Protein AF-A0A822HBR3-F1 (afdb_monomer_lite)

Structure (mmCIF, N/CA/C/O backbone):
data_AF-A0A822HBR3-F1
#
_entry.id   AF-A0A822HBR3-F1
#
loop_
_atom_site.group_PDB
_atom_site.id
_atom_site.type_symbol
_atom_site.label_atom_id
_atom_site.label_alt_id
_atom_site.label_comp_id
_atom_site.label_asym_id
_atom_site.label_entity_id
_atom_site.label_seq_id
_atom_site.pdbx_PDB_ins_code
_atom_site.Cartn_x
_atom_site.Cartn_y
_atom_site.Cartn_z
_atom_site.occupancy
_atom_site.B_iso_or_equiv
_atom_site.auth_seq_id
_atom_site.auth_comp_id
_atom_site.auth_asym_id
_atom_site.auth_atom_id
_atom_site.pdbx_PDB_model_num
ATOM 1 N N . ASP A 1 1 ? -8.491 -14.094 -2.490 1.00 65.81 1 ASP A N 1
ATOM 2 C CA . ASP A 1 1 ? -7.871 -15.427 -2.467 1.00 65.81 1 ASP A CA 1
ATOM 3 C C . ASP A 1 1 ? -6.747 -15.414 -1.439 1.00 65.81 1 ASP A C 1
ATOM 5 O O . ASP A 1 1 ? -5.922 -14.503 -1.495 1.00 65.81 1 ASP A O 1
ATOM 9 N N . ALA A 1 2 ? -6.782 -16.305 -0.447 1.00 70.50 2 ALA A N 1
ATOM 10 C CA . ALA A 1 2 ? -5.799 -16.355 0.637 1.00 70.50 2 ALA A CA 1
ATOM 11 C C . ALA A 1 2 ? -5.057 -17.690 0.579 1.00 70.50 2 ALA A C 1
ATOM 13 O O . ALA A 1 2 ? -5.678 -18.751 0.601 1.00 70.50 2 ALA A O 1
ATOM 14 N N . VAL A 1 3 ? -3.735 -17.616 0.489 1.00 84.19 3 VAL A N 1
ATOM 15 C CA . VAL A 1 3 ? -2.836 -18.761 0.439 1.00 84.19 3 VAL A CA 1
ATOM 16 C C . VAL A 1 3 ? -2.366 -19.092 1.849 1.00 84.19 3 VAL A C 1
ATOM 18 O O . VAL A 1 3 ? -1.982 -18.213 2.619 1.00 84.19 3 VAL A O 1
ATOM 21 N N . CYS A 1 4 ? -2.425 -20.368 2.213 1.00 85.56 4 CYS A N 1
ATOM 22 C CA . CYS A 1 4 ? -1.884 -20.820 3.488 1.00 85.56 4 CYS A CA 1
ATOM 23 C C . CYS A 1 4 ? -0.353 -20.794 3.422 1.00 85.56 4 CYS A C 1
ATOM 25 O O . CYS A 1 4 ? 0.236 -21.246 2.438 1.00 85.56 4 CYS A O 1
ATOM 27 N N . CYS A 1 5 ? 0.275 -20.240 4.453 1.00 81.31 5 CYS A N 1
ATOM 28 C CA . CYS A 1 5 ? 1.722 -20.225 4.583 1.00 81.31 5 CYS A CA 1
ATOM 29 C C . CYS A 1 5 ? 2.259 -21.626 4.922 1.00 81.31 5 CYS A C 1
ATOM 31 O O . CYS A 1 5 ? 1.520 -22.513 5.353 1.00 81.31 5 CYS A O 1
ATOM 33 N N . ASN A 1 6 ? 3.565 -21.838 4.735 1.00 80.25 6 ASN A N 1
ATOM 34 C CA . ASN A 1 6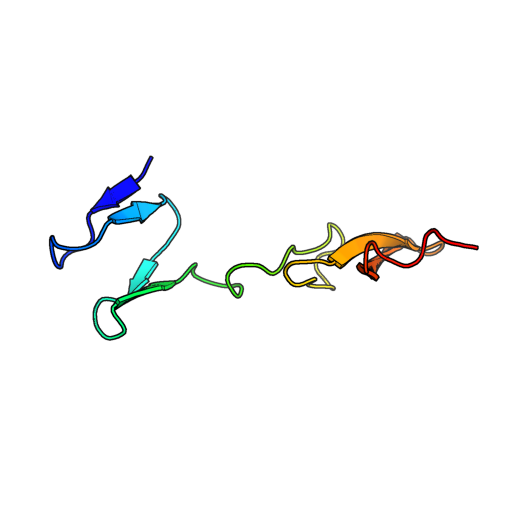 ? 4.205 -23.144 4.942 1.00 80.25 6 ASN A CA 1
ATOM 35 C C . ASN A 1 6 ? 4.220 -23.599 6.418 1.00 80.25 6 ASN A C 1
ATOM 37 O O . ASN A 1 6 ? 4.554 -24.742 6.706 1.00 80.25 6 ASN A O 1
ATOM 41 N N . ASP A 1 7 ? 3.876 -22.719 7.359 1.00 78.75 7 ASP A N 1
ATOM 42 C CA . ASP A 1 7 ? 3.654 -23.060 8.766 1.00 78.75 7 ASP A CA 1
ATOM 43 C C . ASP A 1 7 ? 2.290 -23.703 9.045 1.00 78.75 7 ASP A C 1
ATOM 45 O O . ASP A 1 7 ? 2.093 -24.220 10.140 1.00 78.75 7 ASP A O 1
ATOM 49 N N . ASN A 1 8 ? 1.352 -23.688 8.090 1.00 77.06 8 ASN A N 1
ATOM 50 C CA . ASN A 1 8 ? -0.009 -24.218 8.243 1.00 77.06 8 ASN A CA 1
ATOM 51 C C . ASN A 1 8 ? -0.833 -23.598 9.389 1.00 77.06 8 ASN A C 1
ATOM 53 O O . ASN A 1 8 ? -1.908 -24.108 9.711 1.00 77.06 8 ASN A O 1
ATOM 57 N N . VAL A 1 9 ? -0.365 -22.505 9.991 1.00 82.38 9 VAL A N 1
ATOM 58 C CA . VAL A 1 9 ? -1.059 -21.787 11.065 1.00 82.38 9 VAL A CA 1
ATOM 59 C C . VAL A 1 9 ? -1.632 -20.473 10.537 1.00 82.38 9 VAL A C 1
ATOM 61 O O . VAL A 1 9 ? -2.735 -20.088 10.924 1.00 82.38 9 VAL A O 1
ATOM 64 N N . HIS A 1 10 ? -0.934 -19.818 9.609 1.00 81.38 10 HIS A N 1
ATOM 65 C CA . HIS A 1 10 ? -1.320 -18.520 9.067 1.00 81.38 10 HIS A CA 1
ATOM 66 C C . HIS A 1 10 ? -1.655 -18.589 7.576 1.00 81.38 10 HIS A C 1
ATOM 68 O O . HIS A 1 10 ? -1.157 -19.427 6.820 1.00 81.38 10 HIS A O 1
ATOM 74 N N . CYS A 1 11 ? -2.516 -17.672 7.141 1.00 84.56 11 CYS A N 1
ATOM 75 C CA . CYS A 1 11 ? -2.894 -17.512 5.744 1.00 84.56 11 CYS A CA 1
ATOM 76 C C . CYS A 1 11 ? -2.622 -16.074 5.315 1.00 84.56 11 CYS A C 1
ATOM 78 O O . CYS A 1 11 ? -3.117 -15.140 5.946 1.00 84.56 11 CYS A O 1
ATOM 80 N N . CYS A 1 12 ? -1.881 -15.903 4.224 1.00 83.62 12 CYS A N 1
ATOM 81 C CA . CYS A 1 12 ? -1.610 -14.602 3.633 1.00 83.62 12 CYS A CA 1
ATOM 82 C C . CYS A 1 12 ? -2.450 -14.394 2.367 1.00 83.62 12 CYS A C 1
ATOM 84 O O . CYS A 1 12 ? -2.706 -15.339 1.621 1.00 83.62 12 CYS A O 1
ATOM 86 N N . PRO A 1 13 ? -2.893 -13.162 2.079 1.00 80.25 13 PRO A N 1
ATOM 87 C CA . PRO A 1 13 ? -3.530 -12.861 0.807 1.00 80.25 13 PRO A CA 1
ATOM 88 C C . PRO A 1 13 ? -2.584 -13.146 -0.370 1.00 80.25 13 PRO A C 1
ATOM 90 O O . PRO A 1 13 ? -1.365 -13.012 -0.263 1.00 80.25 13 PRO A O 1
ATOM 93 N N . SER A 1 14 ? -3.146 -13.541 -1.513 1.00 63.78 14 SER A N 1
ATOM 94 C CA . SER A 1 14 ? -2.367 -13.758 -2.739 1.00 63.78 14 SER A CA 1
ATOM 95 C C . SER A 1 14 ? -1.596 -12.491 -3.129 1.00 63.78 14 SER A C 1
ATOM 97 O O . SER A 1 14 ? -2.186 -11.416 -3.222 1.00 63.78 14 SER A O 1
ATOM 99 N N . GLY A 1 15 ? -0.285 -12.616 -3.360 1.00 66.06 15 GLY A N 1
ATOM 100 C CA . GLY A 1 15 ? 0.614 -11.487 -3.652 1.00 66.06 15 GLY A CA 1
ATOM 101 C C . GLY A 1 15 ? 1.465 -11.016 -2.467 1.00 66.06 15 GLY A C 1
ATOM 102 O O . GLY A 1 15 ? 2.210 -10.049 -2.606 1.00 66.06 15 GLY A O 1
ATOM 103 N N . TYR A 1 16 ? 1.373 -11.703 -1.328 1.00 73.62 16 TYR A N 1
ATOM 104 C CA . TYR A 1 16 ? 2.227 -11.495 -0.162 1.00 73.62 16 TYR A CA 1
ATOM 105 C C . TYR A 1 16 ? 3.179 -12.686 0.008 1.00 73.62 16 TYR A C 1
ATOM 107 O O . TYR A 1 16 ? 2.800 -13.837 -0.216 1.00 73.62 16 TYR A O 1
ATOM 115 N N . THR A 1 17 ? 4.411 -12.408 0.415 1.00 76.12 17 THR A N 1
ATOM 116 C CA . THR A 1 17 ? 5.417 -13.393 0.814 1.00 76.12 17 THR A CA 1
ATOM 117 C C . THR A 1 17 ? 5.219 -13.713 2.292 1.00 76.12 17 THR A C 1
ATOM 119 O O . THR A 1 17 ? 5.215 -12.817 3.129 1.00 76.12 17 THR A O 1
ATOM 122 N N . CYS A 1 18 ? 5.035 -14.984 2.638 1.00 78.00 18 CYS A N 1
ATOM 123 C CA . CYS A 1 18 ? 4.967 -15.388 4.041 1.00 78.00 18 CYS A CA 1
ATOM 124 C C . CYS A 1 18 ? 6.365 -15.320 4.672 1.00 78.00 18 CYS A C 1
ATOM 126 O O . CYS A 1 18 ? 7.214 -16.152 4.349 1.00 78.00 18 CYS A O 1
ATOM 128 N N . ASP A 1 19 ? 6.588 -14.376 5.584 1.00 78.81 19 ASP A N 1
ATOM 129 C CA . ASP A 1 19 ? 7.727 -14.394 6.497 1.00 78.81 19 ASP A CA 1
ATOM 130 C C . ASP A 1 19 ? 7.323 -15.156 7.766 1.00 78.81 19 ASP A C 1
ATOM 132 O O . ASP A 1 19 ? 6.665 -14.643 8.675 1.00 78.81 19 ASP A O 1
ATOM 136 N N . VAL A 1 20 ? 7.650 -16.447 7.775 1.00 75.19 20 VAL A N 1
ATOM 137 C CA . VAL A 1 20 ? 7.268 -17.378 8.846 1.00 75.19 20 VAL A CA 1
ATOM 138 C C . VAL A 1 20 ? 8.085 -17.131 10.119 1.00 75.19 20 VAL A C 1
ATOM 140 O O . VAL A 1 20 ? 7.595 -17.358 11.222 1.00 75.19 20 VAL A O 1
ATOM 143 N N . GLU A 1 21 ? 9.309 -16.624 9.977 1.00 77.88 21 GLU A N 1
ATOM 144 C CA . GLU A 1 21 ? 10.221 -16.351 11.091 1.00 77.88 21 GLU A CA 1
ATOM 145 C C . GLU A 1 21 ? 9.691 -15.229 11.999 1.00 77.88 21 GLU A C 1
ATOM 147 O O . GLU A 1 21 ? 9.709 -15.362 13.223 1.00 77.88 21 GLU A O 1
ATOM 152 N N . HIS A 1 22 ? 9.118 -14.177 11.409 1.00 71.00 22 HIS A N 1
ATOM 153 C CA . HIS A 1 22 ? 8.496 -13.052 12.113 1.00 71.00 22 HIS A CA 1
ATOM 154 C C . HIS A 1 22 ? 6.962 -13.145 12.156 1.00 71.00 22 HIS A C 1
ATOM 156 O O . HIS A 1 22 ? 6.308 -12.234 12.667 1.00 71.00 22 HIS A O 1
ATOM 162 N N . SER A 1 23 ? 6.381 -14.239 11.644 1.00 67.56 23 SER A N 1
ATOM 163 C CA . SER A 1 23 ? 4.929 -14.482 11.582 1.00 67.56 23 SER A CA 1
ATOM 164 C C . SER A 1 23 ? 4.152 -13.345 10.900 1.00 67.56 23 SER A C 1
ATOM 166 O O . SER A 1 23 ? 3.115 -12.897 11.396 1.00 67.56 23 SER A O 1
ATOM 168 N N . ARG A 1 24 ? 4.653 -12.848 9.761 1.00 71.81 24 ARG A N 1
ATOM 169 C CA . ARG A 1 24 ? 4.050 -11.727 9.026 1.00 71.81 24 ARG A CA 1
ATOM 170 C C . ARG A 1 24 ? 3.978 -11.994 7.524 1.00 71.81 24 ARG A C 1
ATOM 172 O O . ARG A 1 24 ? 4.818 -12.666 6.944 1.00 71.81 24 ARG A O 1
ATOM 179 N N . CYS A 1 25 ? 2.971 -11.425 6.875 1.00 78.06 25 CYS A N 1
ATOM 180 C CA . CYS A 1 25 ? 2.860 -11.412 5.421 1.00 78.06 25 CYS A CA 1
ATOM 181 C C . CYS A 1 25 ? 3.605 -10.1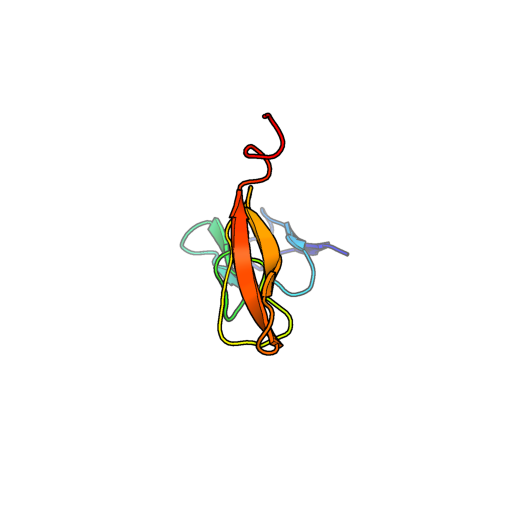85 4.876 1.00 78.06 25 CYS A C 1
ATOM 183 O O . CYS A 1 25 ? 3.108 -9.064 4.987 1.00 78.06 25 CYS A O 1
ATOM 185 N N . GLU A 1 26 ? 4.788 -10.372 4.304 1.00 74.38 26 GLU A N 1
ATOM 186 C CA . GLU A 1 26 ? 5.577 -9.302 3.697 1.00 74.38 26 GLU A CA 1
ATOM 187 C C . GLU A 1 26 ? 5.272 -9.191 2.210 1.00 74.38 26 GLU A C 1
ATOM 189 O O . GLU A 1 26 ? 5.476 -10.120 1.435 1.00 74.38 26 GLU A O 1
ATOM 194 N N . LYS A 1 27 ? 4.780 -8.039 1.765 1.00 61.41 27 LYS A N 1
ATOM 195 C CA . LYS A 1 27 ? 4.623 -7.788 0.336 1.00 61.41 27 LYS A CA 1
ATOM 196 C C . LYS A 1 27 ? 6.001 -7.444 -0.228 1.00 61.41 27 LYS A C 1
ATOM 198 O O . LYS A 1 27 ? 6.600 -6.448 0.166 1.00 61.41 27 LYS A O 1
ATOM 203 N N . GLY A 1 28 ? 6.539 -8.291 -1.104 1.00 57.28 28 GLY A N 1
ATOM 204 C CA . GLY A 1 28 ? 7.825 -8.028 -1.751 1.00 57.28 28 GLY A CA 1
ATOM 205 C C . GLY A 1 28 ? 7.799 -6.667 -2.456 1.00 57.28 28 GLY A C 1
ATOM 206 O O . GLY A 1 28 ? 7.055 -6.502 -3.417 1.00 57.28 28 GLY A O 1
ATOM 207 N N . PHE A 1 29 ? 8.615 -5.736 -1.948 1.00 55.16 29 PHE A N 1
ATOM 208 C CA . PHE A 1 29 ? 8.714 -4.309 -2.292 1.00 55.16 29 PHE A CA 1
ATOM 209 C C . PHE A 1 29 ? 7.479 -3.443 -1.976 1.00 55.16 29 PHE A C 1
ATOM 211 O O . PHE A 1 29 ? 6.582 -3.271 -2.799 1.00 55.16 29 PHE A O 1
ATOM 218 N N . GLY A 1 30 ? 7.521 -2.801 -0.802 1.00 49.38 30 GLY A N 1
ATOM 219 C CA . GLY A 1 30 ? 6.631 -1.708 -0.394 1.00 49.38 30 GLY A CA 1
ATOM 220 C C . GLY A 1 30 ? 5.903 -2.029 0.906 1.00 49.38 30 GLY A C 1
ATOM 221 O O . GLY A 1 30 ? 5.161 -3.004 0.976 1.00 49.38 30 GLY A O 1
ATOM 222 N N . ASN A 1 31 ? 6.163 -1.232 1.937 1.00 46.28 31 ASN A N 1
ATOM 223 C CA . ASN A 1 31 ? 5.589 -1.362 3.270 1.00 46.28 31 ASN A CA 1
ATOM 224 C C . ASN A 1 31 ? 4.046 -1.260 3.212 1.00 46.28 31 ASN A C 1
ATOM 226 O O . ASN A 1 31 ? 3.460 -0.642 2.323 1.00 46.28 31 ASN A O 1
ATOM 230 N N . SER A 1 32 ? 3.394 -2.042 4.067 1.00 61.31 32 SER A N 1
ATOM 231 C CA . SER A 1 32 ? 2.086 -2.650 3.818 1.00 61.31 32 SER A CA 1
ATOM 232 C C . SER A 1 32 ? 0.876 -1.737 4.019 1.00 61.31 32 SER A C 1
ATOM 234 O O . SER A 1 32 ? -0.206 -2.281 4.169 1.00 61.31 32 SER A O 1
ATOM 236 N N . ASP A 1 33 ? 1.024 -0.415 3.946 1.00 61.38 33 ASP A N 1
ATOM 237 C CA . ASP A 1 33 ? -0.088 0.539 3.793 1.00 61.38 33 ASP A CA 1
ATOM 238 C C . ASP A 1 33 ? 0.313 1.762 2.936 1.00 61.38 33 ASP A C 1
ATOM 240 O O . ASP A 1 33 ? -0.387 2.771 2.881 1.00 61.38 33 ASP A O 1
ATOM 244 N N . ASP A 1 34 ? 1.462 1.683 2.257 1.00 61.44 34 ASP A N 1
ATOM 245 C CA . ASP A 1 34 ? 1.990 2.772 1.447 1.00 61.44 34 ASP A CA 1
ATOM 246 C C . ASP A 1 34 ? 1.421 2.712 0.018 1.00 61.44 34 ASP A C 1
ATOM 248 O O . ASP A 1 34 ? 1.823 1.884 -0.806 1.00 61.44 34 ASP A O 1
ATOM 252 N N . VAL A 1 35 ? 0.466 3.589 -0.306 1.00 72.94 35 VAL A N 1
ATOM 253 C CA . VAL A 1 35 ? -0.011 3.792 -1.675 1.00 72.94 35 VAL A CA 1
ATOM 254 C C . VAL A 1 35 ? 1.061 4.514 -2.493 1.00 72.94 35 VAL A C 1
ATOM 256 O O . VAL A 1 35 ? 1.449 5.645 -2.203 1.00 72.94 35 VAL A O 1
ATOM 259 N N . LEU A 1 36 ? 1.550 3.853 -3.543 1.00 71.31 36 LEU A N 1
ATOM 260 C CA . LEU A 1 36 ? 2.416 4.473 -4.543 1.00 71.31 36 LEU A CA 1
ATOM 261 C C . LEU A 1 36 ? 1.566 5.369 -5.449 1.00 71.31 36 LEU A C 1
ATOM 263 O O . LEU A 1 36 ? 0.617 4.898 -6.085 1.00 71.31 36 LEU A O 1
ATOM 267 N N . CYS A 1 37 ? 1.906 6.652 -5.520 1.00 75.69 37 CYS A N 1
ATOM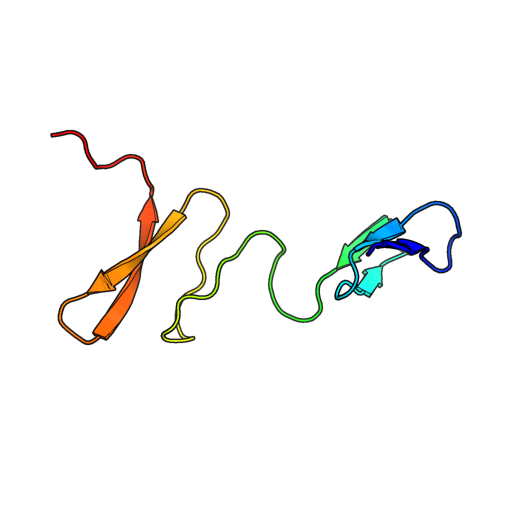 268 C CA . CYS A 1 37 ? 1.227 7.584 -6.407 1.00 75.69 37 CYS A CA 1
ATOM 269 C C . CYS A 1 37 ? 1.551 7.279 -7.884 1.00 75.69 37 CYS A C 1
ATOM 271 O O . CYS A 1 37 ? 2.594 6.701 -8.190 1.00 75.69 37 CYS A O 1
ATOM 273 N N . PRO A 1 38 ? 0.665 7.634 -8.833 1.00 73.25 38 PRO A N 1
ATOM 274 C CA . PRO A 1 38 ? 0.808 7.263 -10.247 1.00 73.25 38 PRO A CA 1
ATOM 275 C C . PRO A 1 38 ? 2.035 7.866 -10.958 1.00 73.25 38 PRO A C 1
ATOM 277 O O . PRO A 1 38 ? 2.326 7.472 -12.084 1.00 73.25 38 PRO A O 1
ATOM 280 N N . ASP A 1 39 ? 2.754 8.798 -10.331 1.00 72.50 39 ASP A N 1
ATOM 281 C CA . ASP A 1 39 ? 4.067 9.277 -10.778 1.00 72.50 39 ASP A CA 1
ATOM 282 C C . ASP A 1 39 ? 5.226 8.323 -10.436 1.00 72.50 39 ASP A C 1
ATOM 284 O O . ASP A 1 39 ? 6.272 8.417 -11.067 1.00 72.50 39 ASP A O 1
ATOM 288 N N . GLY A 1 40 ? 5.048 7.397 -9.487 1.00 69.19 40 GLY A N 1
ATOM 289 C CA . GLY A 1 40 ? 6.068 6.426 -9.081 1.00 69.19 40 GLY A CA 1
ATOM 290 C C . GLY A 1 40 ? 7.194 6.983 -8.202 1.00 69.19 40 GLY A C 1
ATOM 291 O O . GLY A 1 40 ? 8.045 6.207 -7.771 1.00 69.19 40 GLY A O 1
ATOM 292 N N . GLU A 1 41 ? 7.195 8.282 -7.899 1.00 65.75 41 GLU A N 1
ATOM 293 C CA . GLU A 1 41 ? 8.245 8.946 -7.120 1.00 65.75 41 GLU A CA 1
ATOM 294 C C . GLU A 1 41 ? 7.838 9.144 -5.652 1.00 65.75 41 GLU A C 1
ATOM 296 O O . GLU A 1 41 ? 8.698 9.341 -4.792 1.00 65.75 41 GLU A O 1
ATOM 301 N N . MET A 1 42 ? 6.536 9.075 -5.343 1.00 66.06 42 MET A N 1
ATOM 302 C CA . MET A 1 42 ? 6.004 9.335 -4.004 1.00 66.06 42 MET A CA 1
ATOM 303 C C . MET A 1 42 ? 5.146 8.187 -3.451 1.00 66.06 42 MET A C 1
ATOM 305 O O . MET A 1 42 ? 4.292 7.632 -4.143 1.00 66.06 42 MET A O 1
ATOM 309 N N . LEU A 1 43 ? 5.378 7.851 -2.179 1.00 70.00 43 LEU A N 1
ATOM 310 C CA . LEU A 1 43 ? 4.715 6.793 -1.408 1.00 70.00 43 LEU A CA 1
ATOM 311 C C . LEU A 1 43 ? 3.968 7.437 -0.234 1.00 70.00 43 LEU A C 1
ATOM 313 O O . LEU A 1 43 ? 4.581 8.211 0.500 1.00 70.00 43 LEU A O 1
ATOM 317 N N . CYS A 1 44 ? 2.684 7.127 -0.062 1.00 73.44 44 CYS A N 1
ATOM 318 C CA . CYS A 1 44 ? 1.846 7.687 1.002 1.00 73.44 44 CYS A CA 1
ATOM 319 C C . CYS A 1 44 ? 1.319 6.587 1.915 1.00 73.44 44 CYS A C 1
ATOM 321 O O . CYS A 1 44 ? 0.685 5.669 1.415 1.00 73.44 44 CYS A O 1
ATOM 323 N N . SER A 1 45 ? 1.533 6.690 3.224 1.00 77.81 45 SER A N 1
ATOM 324 C CA . SER A 1 45 ? 1.107 5.671 4.195 1.00 77.81 45 SER A CA 1
ATOM 325 C C . SER A 1 45 ? -0.400 5.729 4.502 1.00 77.81 45 SER A C 1
ATOM 327 O O . SER A 1 45 ? -1.098 6.663 4.088 1.00 77.81 45 SER A O 1
ATOM 329 N N . ASP A 1 46 ? -0.912 4.758 5.271 1.00 64.44 46 ASP A N 1
ATOM 330 C CA . ASP A 1 46 ? -2.327 4.704 5.668 1.00 64.44 46 ASP A CA 1
ATOM 331 C C . ASP A 1 46 ? -2.795 6.029 6.305 1.00 64.44 46 ASP A C 1
ATOM 333 O O . ASP A 1 46 ? -2.230 6.510 7.292 1.00 64.44 46 ASP A O 1
ATOM 337 N N . GLY A 1 47 ? -3.842 6.635 5.733 1.00 65.50 47 GLY A N 1
ATOM 338 C CA . GLY A 1 4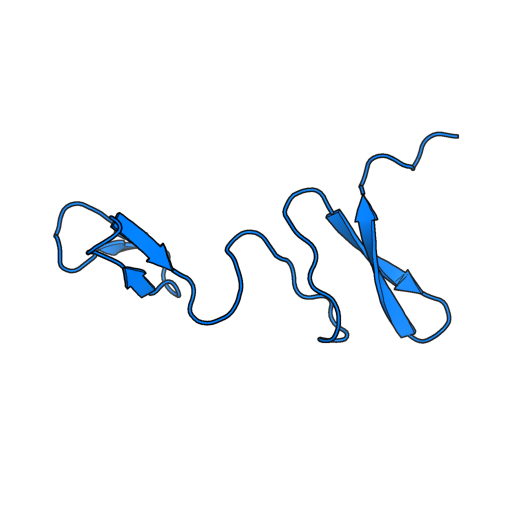7 ? -4.402 7.925 6.166 1.00 65.50 47 GLY A CA 1
ATOM 339 C C . GLY A 1 47 ? -4.062 9.129 5.275 1.00 65.50 47 GLY A C 1
ATOM 340 O O . GLY A 1 47 ? -4.597 10.224 5.492 1.00 65.50 47 GLY A O 1
ATOM 341 N N . GLU A 1 48 ? -3.238 8.937 4.247 1.00 74.81 48 GLU A N 1
ATOM 342 C CA . GLU A 1 48 ? -2.886 9.953 3.254 1.00 74.81 48 GLU A CA 1
ATOM 343 C C . GLU A 1 48 ? -3.443 9.609 1.862 1.00 74.81 48 GLU A C 1
ATOM 345 O O . GLU A 1 48 ? -3.653 8.448 1.521 1.00 74.81 48 GLU A O 1
ATOM 350 N N . THR A 1 49 ? -3.715 10.626 1.039 1.00 78.25 49 THR A N 1
ATOM 351 C CA . THR A 1 49 ? -4.170 10.445 -0.350 1.00 78.25 49 THR A CA 1
ATOM 352 C C . THR A 1 49 ? -3.239 11.137 -1.341 1.00 78.25 49 THR A C 1
ATOM 354 O O . THR A 1 49 ? -2.685 12.198 -1.044 1.00 78.25 49 THR A O 1
ATOM 357 N N . CYS A 1 50 ? -3.084 10.556 -2.533 1.00 82.62 50 CYS A N 1
ATOM 358 C CA . CYS A 1 50 ? -2.306 11.136 -3.626 1.00 82.62 50 CYS A CA 1
ATOM 359 C C . CYS A 1 50 ? -3.077 12.291 -4.287 1.00 82.62 50 CYS A C 1
ATOM 361 O O . CYS A 1 50 ? -4.046 12.069 -5.015 1.00 82.62 50 CYS A O 1
ATOM 363 N N . CYS A 1 51 ? -2.615 13.527 -4.100 1.00 83.00 51 CYS A N 1
ATOM 364 C CA . CYS A 1 51 ? -3.163 14.718 -4.760 1.00 83.00 51 CYS A CA 1
ATOM 365 C C . CYS A 1 51 ? -2.252 15.187 -5.905 1.00 83.00 51 CYS A C 1
ATOM 367 O O . CYS A 1 51 ? -1.042 15.283 -5.723 1.00 83.00 51 CYS A O 1
ATOM 369 N N . GLN A 1 52 ? -2.823 15.524 -7.069 1.00 82.88 52 GLN A N 1
ATOM 370 C CA . GLN A 1 52 ? -2.076 15.997 -8.245 1.00 82.88 52 GLN A CA 1
ATOM 371 C C . GLN A 1 52 ? -1.699 17.486 -8.124 1.00 82.88 52 GLN A C 1
ATOM 373 O O . GLN A 1 52 ? -2.558 18.338 -7.895 1.00 82.88 52 GLN A 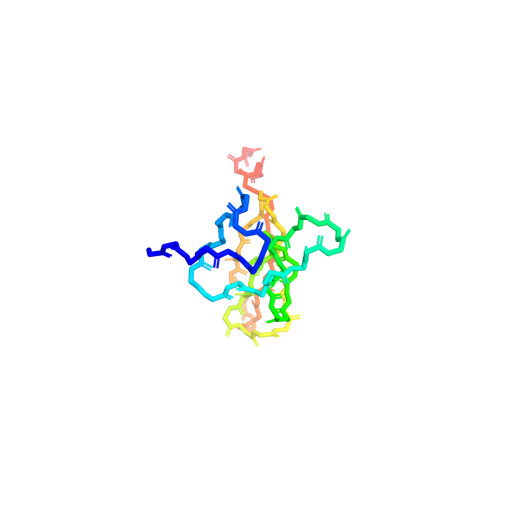O 1
ATOM 378 N N . LEU A 1 53 ? -0.424 17.819 -8.332 1.00 78.25 53 LEU A N 1
ATOM 379 C CA . LEU A 1 53 ? 0.093 19.189 -8.377 1.00 78.25 53 LEU A CA 1
ATOM 380 C C . LEU A 1 53 ? 0.113 19.737 -9.812 1.00 78.25 53 LEU A C 1
ATOM 382 O O . LEU A 1 53 ? 0.144 19.004 -10.799 1.00 78.25 53 LEU A O 1
ATOM 386 N N . GLN A 1 54 ? 0.210 21.064 -9.928 1.00 71.69 54 GLN A N 1
ATOM 387 C CA . GLN A 1 54 ? 0.189 21.810 -11.196 1.00 71.69 54 GLN A CA 1
ATOM 388 C C . GLN A 1 54 ? 1.326 21.479 -12.185 1.00 71.69 54 GLN A C 1
ATOM 390 O O . GLN A 1 54 ? 1.292 21.937 -13.323 1.00 71.69 54 GLN A O 1
ATOM 395 N N . ARG A 1 55 ? 2.332 20.690 -11.783 1.00 71.62 55 ARG A N 1
ATOM 396 C CA . ARG A 1 55 ? 3.442 20.250 -12.652 1.00 71.62 55 ARG A CA 1
ATOM 397 C C . ARG A 1 55 ? 3.361 18.776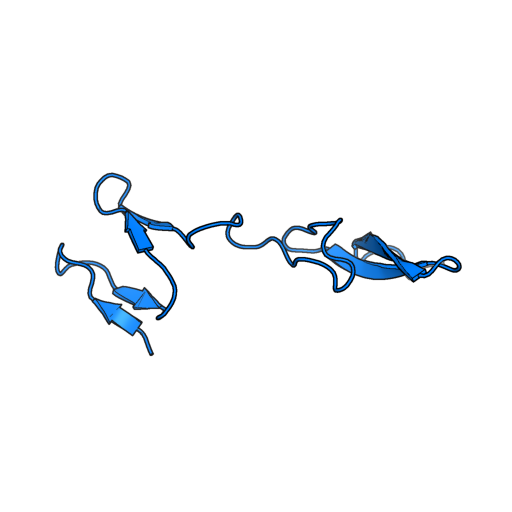 -13.065 1.00 71.62 55 ARG A C 1
ATOM 399 O O . ARG A 1 55 ? 4.287 18.299 -13.709 1.00 71.62 55 ARG A O 1
ATOM 406 N N . GLY A 1 56 ? 2.285 18.069 -12.707 1.00 69.44 56 GLY A N 1
ATOM 407 C CA . GLY A 1 56 ? 2.127 16.636 -12.985 1.00 69.44 56 GLY A CA 1
ATOM 408 C C . GLY A 1 56 ? 2.783 15.706 -11.957 1.00 69.44 56 GLY A C 1
ATOM 409 O O . GLY A 1 56 ? 2.797 14.502 -12.172 1.00 69.44 56 GLY A O 1
ATOM 410 N N . SER A 1 57 ? 3.302 16.244 -10.851 1.00 78.88 57 SER A N 1
ATOM 411 C CA . SER A 1 57 ? 3.754 15.469 -9.688 1.00 78.88 57 SER A CA 1
ATOM 412 C C . SER A 1 57 ? 2.593 15.221 -8.724 1.00 78.88 57 SER A C 1
ATOM 414 O O . SER A 1 57 ? 1.665 16.031 -8.684 1.00 78.88 57 SER A O 1
ATOM 416 N N . TYR A 1 58 ? 2.644 14.163 -7.917 1.00 81.00 58 TYR A N 1
ATOM 417 C CA . TYR A 1 58 ? 1.671 13.942 -6.845 1.00 81.00 58 TYR A CA 1
ATOM 418 C C . TYR A 1 58 ? 2.323 14.142 -5.482 1.00 81.00 58 TYR A C 1
ATOM 420 O O . TYR A 1 58 ? 3.542 14.073 -5.353 1.00 81.00 58 TYR A O 1
ATOM 428 N N . ALA A 1 59 ? 1.503 14.447 -4.479 1.00 77.44 59 ALA A N 1
ATOM 429 C CA . ALA A 1 59 ? 1.939 14.503 -3.095 1.00 77.44 59 ALA A CA 1
ATOM 430 C C . ALA A 1 59 ? 0.949 13.834 -2.148 1.00 77.44 59 ALA A C 1
ATOM 432 O O . ALA A 1 59 ? -0.261 13.855 -2.394 1.00 77.44 59 ALA A O 1
ATOM 433 N N . CYS A 1 60 ? 1.482 13.300 -1.049 1.00 82.44 60 CYS A N 1
ATOM 434 C CA . CYS A 1 60 ? 0.708 12.772 0.067 1.00 82.44 60 CYS A CA 1
ATOM 435 C C . CYS A 1 60 ? 0.042 13.921 0.812 1.00 82.44 60 CYS A C 1
ATOM 437 O O . CYS A 1 60 ? 0.706 14.815 1.339 1.00 82.44 60 CYS A O 1
ATOM 439 N N . CYS A 1 61 ? -1.286 13.934 0.797 1.00 79.25 61 CYS A N 1
ATOM 440 C CA . CYS A 1 61 ? -2.081 14.924 1.497 1.00 79.25 61 CYS A CA 1
ATOM 441 C C . CYS A 1 61 ? -2.928 14.227 2.570 1.00 79.25 61 CYS A C 1
ATOM 443 O O . CYS A 1 61 ? -3.669 13.296 2.237 1.00 79.25 61 CYS A O 1
ATOM 445 N N . PRO A 1 62 ? -2.870 14.654 3.846 1.00 79.19 62 PRO A N 1
ATOM 446 C CA . PRO A 1 62 ? -3.721 14.088 4.880 1.00 79.19 62 PRO A CA 1
ATOM 447 C C . PRO A 1 62 ? -5.171 14.511 4.632 1.00 79.19 62 PRO A C 1
ATOM 449 O O . PRO A 1 62 ? -5.472 15.700 4.505 1.00 79.19 62 PRO A O 1
ATOM 452 N N . LEU A 1 63 ? -6.102 13.554 4.649 1.00 57.53 63 LEU A N 1
ATOM 453 C CA . LEU A 1 63 ? -7.546 13.768 4.432 1.00 57.53 63 LEU A CA 1
ATOM 454 C C . LEU A 1 63 ? -8.243 14.634 5.512 1.00 57.53 63 LEU A C 1
ATOM 456 O O . LEU A 1 63 ? -9.468 14.656 5.605 1.00 57.53 63 LEU A O 1
ATOM 460 N N . ARG A 1 64 ? -7.491 15.375 6.334 1.00 57.06 64 ARG A N 1
ATOM 461 C CA . ARG A 1 64 ? -8.002 16.192 7.443 1.00 57.06 64 ARG A CA 1
ATOM 462 C C . ARG A 1 64 ? -7.867 17.707 7.248 1.00 57.06 64 ARG A C 1
ATOM 464 O O . ARG A 1 64 ? -8.157 18.450 8.178 1.00 57.06 64 ARG A O 1
ATOM 471 N N . LEU A 1 65 ? -7.475 18.184 6.066 1.00 49.16 65 LEU A N 1
ATOM 472 C CA . LEU A 1 65 ? -7.356 19.625 5.779 1.00 49.16 65 LEU A CA 1
ATOM 473 C C . LEU A 1 65 ? -8.297 20.138 4.677 1.00 49.16 65 LEU A C 1
ATOM 475 O O . LEU A 1 65 ? -7.988 21.098 3.983 1.00 49.16 65 LEU A O 1
ATOM 479 N N . PHE A 1 66 ? -9.502 19.568 4.600 1.00 50.22 66 PHE A N 1
ATOM 480 C CA . PHE A 1 66 ? -10.675 20.259 4.044 1.00 50.22 66 PHE A CA 1
ATOM 481 C C . PHE A 1 66 ? -11.592 20.763 5.168 1.00 50.22 66 PHE A C 1
ATOM 483 O O . PHE A 1 66 ? -12.768 20.427 5.231 1.00 50.22 66 PHE A O 1
ATOM 490 N N . ILE A 1 67 ? -11.050 21.558 6.092 1.00 52.00 67 ILE A N 1
ATOM 491 C CA . ILE A 1 67 ? -11.844 22.519 6.868 1.00 52.00 67 ILE A CA 1
ATOM 492 C C . ILE A 1 67 ? -10.949 23.738 7.083 1.00 52.00 67 ILE A C 1
ATOM 494 O O . ILE A 1 67 ? -10.119 23.696 7.985 1.00 52.00 67 ILE A O 1
ATOM 498 N N . ILE A 1 68 ? -11.017 24.740 6.201 1.00 47.88 68 ILE A N 1
ATOM 499 C CA . ILE A 1 68 ? -11.662 26.054 6.423 1.00 47.88 68 ILE A CA 1
ATOM 500 C C . ILE A 1 68 ? -11.798 26.782 5.083 1.00 47.88 68 ILE A C 1
ATOM 502 O O . ILE A 1 68 ? -10.811 26.782 4.317 1.00 47.88 68 ILE A O 1
#

pLDDT: mean 71.24, std 10.16, range [46.28, 85.56]

Sequence (68 aa):
DAVCCNDNVHCCPSGYTCDVEHSRCEKGFGNSDDVLCPDGEMLCSDGETCCQLQRGSYACCPLRLFII

Radius of gyration: 16.47 Å; chains: 1; bounding box: 22×50×25 Å

Secondary structure (DSSP, 8-state):
-EEEPTTSS-EEETT-EEETTTTEEE-SSS-TT-EEPTTSS-EE-TTEEEEEPTTS-EEEEETT----

Foldseek 3Di:
DWDQDPVNPDIHPPQFDQPVVVRDTHRPDDDDAWDQDPVNPDTEGPQWDWDADPVRHTDTDGPPPPDD